Protein AF-A0A3P8M3I0-F1 (afdb_monomer_lite)

pLDDT: mean 89.2, std 13.42, range [48.5, 98.12]

Organism: Raoultella terrigena (NCBI:txid577)

Sequence (72 aa):
MATRRHHQVTLFEAEPTLGGHTATVDVATPQGTWAIDTGFIVYNDRTYPRFMGLLSELGISGQKTQMKLFGA

Foldseek 3Di:
DPPPDDDDDDDDDPDPDDDVQQDWDWDQDPVGTDTDRDGDDDDDCVPPVVVVVVCVVVVHDDDDDDDDDPPD

Stru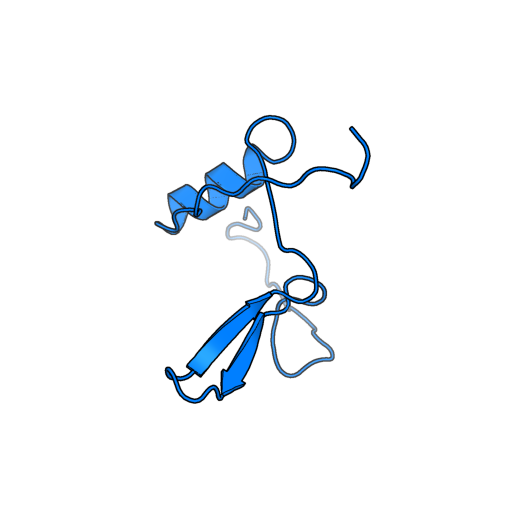cture (mmCIF, N/CA/C/O backbone):
data_AF-A0A3P8M3I0-F1
#
_entry.id   AF-A0A3P8M3I0-F1
#
loop_
_atom_site.group_PDB
_atom_site.id
_atom_site.type_symbol
_atom_site.label_atom_id
_atom_site.label_alt_id
_atom_site.label_comp_id
_atom_site.label_asym_id
_atom_site.label_entity_id
_atom_site.label_seq_id
_atom_site.pdbx_PDB_ins_code
_atom_site.Cartn_x
_atom_site.Cartn_y
_atom_site.Cartn_z
_atom_site.occupancy
_atom_site.B_iso_or_equiv
_atom_site.auth_seq_id
_atom_site.auth_comp_id
_atom_site.auth_asym_id
_atom_site.auth_atom_id
_atom_site.pdbx_PDB_model_num
ATOM 1 N N . MET A 1 1 ? 8.872 -10.343 -7.871 1.00 51.28 1 MET A N 1
ATOM 2 C CA . MET A 1 1 ? 9.285 -10.990 -6.605 1.00 51.28 1 MET A CA 1
ATOM 3 C C . MET A 1 1 ? 10.206 -12.174 -6.889 1.00 51.28 1 MET A C 1
ATOM 5 O O . MET A 1 1 ? 9.756 -13.313 -6.932 1.00 51.28 1 MET A O 1
ATOM 9 N N . ALA A 1 2 ? 11.486 -11.916 -7.158 1.00 49.75 2 ALA A N 1
ATOM 10 C CA . ALA A 1 2 ? 12.423 -12.948 -7.609 1.00 49.75 2 ALA A CA 1
ATOM 11 C C . ALA A 1 2 ? 13.689 -12.992 -6.741 1.00 49.75 2 ALA A C 1
ATOM 13 O O . ALA A 1 2 ? 14.797 -12.877 -7.240 1.00 49.75 2 ALA A O 1
ATOM 14 N N . THR A 1 3 ? 13.531 -13.203 -5.438 1.00 56.34 3 THR A N 1
ATOM 15 C CA . THR A 1 3 ? 14.579 -13.808 -4.599 1.00 56.34 3 THR A CA 1
ATOM 16 C C . THR A 1 3 ? 14.285 -15.305 -4.494 1.00 56.34 3 THR A C 1
ATOM 18 O O . THR A 1 3 ? 14.052 -15.864 -3.426 1.00 56.34 3 THR A O 1
ATOM 21 N N . ARG A 1 4 ? 14.154 -15.978 -5.644 1.00 60.81 4 ARG A N 1
ATOM 22 C CA . ARG A 1 4 ? 13.735 -17.381 -5.661 1.00 60.81 4 ARG A CA 1
ATOM 23 C C . ARG A 1 4 ? 14.916 -18.309 -5.346 1.00 60.81 4 ARG A C 1
ATOM 25 O O . ARG A 1 4 ? 15.815 -18.487 -6.156 1.00 60.81 4 ARG A O 1
ATOM 32 N N . ARG A 1 5 ? 14.769 -18.963 -4.186 1.00 61.59 5 ARG A N 1
ATOM 33 C CA . ARG A 1 5 ? 15.062 -20.378 -3.861 1.00 61.59 5 ARG A CA 1
ATOM 34 C C . ARG A 1 5 ? 16.455 -20.797 -3.371 1.00 61.59 5 ARG A C 1
ATOM 36 O O . ARG A 1 5 ? 16.559 -21.934 -2.927 1.00 61.59 5 ARG A O 1
ATOM 43 N N . HIS A 1 6 ? 17.459 -19.918 -3.332 1.00 76.00 6 HIS A N 1
ATOM 44 C CA . HIS A 1 6 ? 18.802 -20.283 -2.825 1.00 76.00 6 HIS A CA 1
ATOM 45 C C . HIS A 1 6 ? 19.340 -19.415 -1.682 1.00 76.00 6 HIS A C 1
ATOM 47 O O . HIS A 1 6 ? 20.469 -19.616 -1.242 1.00 76.00 6 HIS A O 1
ATOM 53 N N . HIS A 1 7 ? 18.548 -18.471 -1.176 1.00 85.69 7 HIS A N 1
ATOM 54 C CA . HIS A 1 7 ? 18.988 -17.558 -0.126 1.00 85.69 7 HIS A CA 1
ATOM 55 C C . HIS A 1 7 ? 18.018 -17.577 1.046 1.00 85.69 7 HIS A C 1
ATOM 57 O O . HIS A 1 7 ? 16.800 -17.586 0.854 1.00 85.69 7 HIS A O 1
ATOM 63 N N . GLN A 1 8 ? 18.570 -17.556 2.257 1.00 89.94 8 GLN A N 1
ATOM 64 C CA . GLN A 1 8 ? 17.810 -17.201 3.443 1.00 89.94 8 GLN A CA 1
ATOM 65 C C . GLN A 1 8 ? 17.579 -15.689 3.407 1.00 89.94 8 GLN A C 1
ATOM 67 O O . GLN A 1 8 ? 18.529 -14.914 3.314 1.00 89.94 8 GLN A O 1
ATOM 72 N N . VAL A 1 9 ? 16.312 -15.281 3.422 1.00 90.00 9 VAL A N 1
ATOM 73 C CA . VAL A 1 9 ? 15.912 -13.874 3.377 1.00 90.00 9 VAL A CA 1
ATOM 74 C C . VAL A 1 9 ? 15.311 -13.508 4.724 1.00 90.00 9 VAL A C 1
ATOM 76 O O . VAL A 1 9 ? 14.373 -14.163 5.172 1.00 90.00 9 VAL A O 1
ATOM 79 N N . THR A 1 10 ? 15.828 -12.443 5.331 1.00 94.25 10 THR A N 1
ATOM 80 C CA . THR A 1 10 ? 15.263 -11.831 6.536 1.00 94.25 10 THR A CA 1
ATOM 81 C C . THR A 1 10 ? 14.788 -10.429 6.182 1.00 94.25 10 THR A C 1
ATOM 83 O O . THR A 1 10 ? 15.547 -9.651 5.606 1.00 94.25 10 THR A O 1
ATOM 86 N N . LEU A 1 11 ? 13.532 -10.118 6.504 1.00 93.50 11 LEU A N 1
ATOM 87 C CA . LEU A 1 11 ? 12.949 -8.789 6.341 1.00 93.50 11 LEU A CA 1
ATOM 88 C C . LEU A 1 11 ? 12.882 -8.112 7.710 1.00 93.50 11 LEU A C 1
ATOM 90 O O . LEU A 1 11 ? 12.333 -8.686 8.647 1.00 93.50 11 LEU A O 1
ATOM 94 N N . PHE A 1 12 ? 13.433 -6.907 7.806 1.00 96.56 12 PHE A N 1
ATOM 95 C CA . PHE A 1 12 ? 13.323 -6.054 8.984 1.00 96.56 12 PHE A CA 1
ATOM 96 C C . PHE A 1 12 ? 12.401 -4.889 8.641 1.00 96.56 12 PHE A C 1
ATOM 98 O O . PHE A 1 12 ? 12.622 -4.207 7.643 1.00 96.56 12 PHE A O 1
ATOM 105 N N . GLU A 1 13 ? 11.384 -4.687 9.466 1.00 96.69 13 GLU A N 1
ATOM 106 C CA . GLU A 1 13 ? 10.445 -3.574 9.390 1.00 96.69 13 GLU A CA 1
ATOM 107 C C . GLU A 1 13 ? 10.359 -2.962 10.789 1.00 96.69 13 GLU A C 1
ATOM 109 O O . GLU A 1 13 ? 10.373 -3.692 11.785 1.00 96.69 13 GLU A O 1
ATOM 114 N N . ALA A 1 14 ? 10.364 -1.634 10.858 1.00 97.69 14 ALA A N 1
ATOM 115 C CA . ALA A 1 14 ? 10.282 -0.912 12.121 1.00 97.69 14 ALA A CA 1
ATOM 116 C C . ALA A 1 14 ? 8.841 -0.888 12.640 1.00 97.69 14 ALA A C 1
ATOM 118 O O . ALA A 1 14 ? 8.622 -0.961 13.848 1.00 97.69 14 ALA A O 1
ATOM 119 N N . GLU A 1 15 ? 7.877 -0.805 11.724 1.00 95.81 15 GLU A N 1
ATOM 120 C CA . GLU A 1 15 ? 6.460 -0.730 12.055 1.00 95.81 15 GLU A CA 1
ATOM 121 C C . GLU A 1 15 ? 5.804 -2.115 12.230 1.00 95.81 15 GLU A C 1
ATOM 123 O O . GLU A 1 15 ? 6.283 -3.125 11.708 1.00 95.81 15 GLU A O 1
ATOM 128 N N . PRO A 1 16 ? 4.652 -2.200 12.924 1.00 95.00 16 PRO A N 1
ATOM 129 C CA . PRO A 1 16 ? 3.919 -3.459 13.085 1.00 95.00 16 PRO A CA 1
ATOM 130 C C . PRO A 1 16 ? 3.362 -4.047 11.778 1.00 95.00 16 PRO A C 1
ATOM 132 O O . PRO A 1 16 ? 2.950 -5.207 11.747 1.00 95.00 16 PRO A O 1
ATOM 135 N N . THR A 1 17 ? 3.302 -3.252 10.709 1.00 93.06 17 THR A N 1
ATOM 136 C CA . THR A 1 17 ? 2.686 -3.620 9.431 1.00 93.06 17 THR A CA 1
ATOM 137 C C . THR A 1 17 ? 3.580 -3.246 8.260 1.00 93.06 17 THR A C 1
ATOM 139 O O . THR A 1 17 ? 4.162 -2.164 8.231 1.00 93.06 17 THR A O 1
ATOM 142 N N . LEU A 1 18 ? 3.620 -4.111 7.246 1.00 95.44 18 LEU A N 1
ATOM 143 C CA . LEU A 1 18 ? 4.277 -3.806 5.978 1.00 95.44 18 LEU A CA 1
ATOM 144 C C . LEU A 1 18 ? 3.528 -2.701 5.229 1.00 95.44 18 LEU A C 1
ATOM 146 O O . LEU A 1 18 ? 2.301 -2.652 5.262 1.00 95.44 18 LEU A O 1
ATOM 150 N N . GLY A 1 19 ? 4.266 -1.895 4.468 1.00 93.56 19 GLY A N 1
ATOM 151 C CA . GLY A 1 19 ? 3.678 -1.033 3.441 1.00 93.56 19 GLY A CA 1
ATOM 152 C C . GLY A 1 19 ? 4.290 0.359 3.360 1.00 93.56 19 GLY A C 1
ATOM 153 O O . GLY A 1 19 ? 4.372 0.915 2.262 1.00 93.56 19 GLY A O 1
ATOM 154 N N . GLY A 1 20 ? 4.768 0.920 4.471 1.00 94.44 20 GLY A N 1
ATOM 155 C CA . GLY A 1 20 ? 5.328 2.274 4.498 1.00 94.44 20 GLY A CA 1
ATOM 156 C C . GLY A 1 20 ? 4.367 3.293 3.874 1.00 94.44 20 GLY A C 1
ATOM 157 O O . GLY A 1 20 ? 3.281 3.529 4.385 1.00 94.44 20 GLY A O 1
ATOM 158 N N . HIS A 1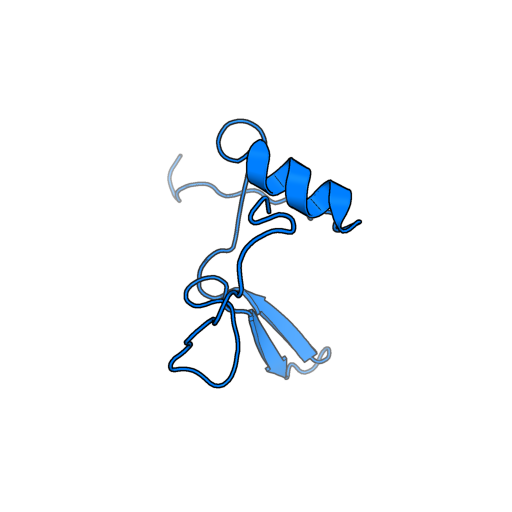 21 ? 4.737 3.876 2.730 1.00 95.88 21 HIS A N 1
ATOM 159 C CA . HIS A 1 21 ? 3.888 4.845 2.023 1.00 95.88 21 HIS A CA 1
ATOM 160 C C . HIS A 1 21 ? 2.651 4.226 1.332 1.00 95.88 21 HIS A C 1
ATOM 162 O O . HIS A 1 21 ? 1.750 4.948 0.910 1.00 95.88 21 HIS A O 1
ATOM 168 N N . THR A 1 22 ? 2.573 2.899 1.206 1.00 94.31 22 THR A N 1
ATOM 169 C CA . THR A 1 22 ? 1.314 2.204 0.884 1.00 94.31 22 THR A CA 1
ATOM 170 C C . THR A 1 22 ? 0.527 2.027 2.182 1.00 94.31 22 THR A C 1
ATOM 172 O O . THR A 1 22 ? 0.714 1.051 2.900 1.00 94.31 22 THR A O 1
ATOM 175 N N . ALA A 1 23 ? -0.273 3.040 2.520 1.00 94.06 23 ALA A N 1
ATOM 176 C CA . ALA A 1 23 ? -0.941 3.162 3.811 1.00 94.06 23 ALA A CA 1
ATOM 177 C C . ALA A 1 23 ? -2.450 3.351 3.634 1.00 94.06 23 ALA A C 1
ATOM 179 O O . ALA A 1 23 ? -2.888 4.389 3.127 1.00 94.06 23 ALA A O 1
ATOM 180 N N . THR A 1 24 ? -3.219 2.372 4.104 1.00 95.12 24 THR A N 1
ATOM 181 C CA . THR A 1 24 ? -4.685 2.384 4.123 1.00 95.12 24 THR A CA 1
ATOM 182 C C . THR A 1 24 ? -5.155 2.435 5.572 1.00 95.12 24 THR A C 1
ATOM 184 O O . THR A 1 24 ? -4.678 1.664 6.404 1.00 95.12 24 THR A O 1
ATOM 187 N N . VAL A 1 25 ? -6.075 3.344 5.887 1.00 94.56 25 VAL A N 1
ATOM 188 C CA . VAL A 1 25 ? -6.652 3.496 7.228 1.00 94.56 25 VAL A CA 1
ATOM 189 C C . VAL A 1 25 ? -8.159 3.294 7.183 1.00 94.56 25 VAL A C 1
ATOM 191 O O . VAL A 1 25 ? -8.835 3.808 6.293 1.00 94.56 25 VAL A O 1
ATOM 194 N N . ASP A 1 26 ? -8.690 2.569 8.161 1.00 96.88 26 ASP A N 1
ATOM 195 C CA . ASP A 1 26 ? -10.130 2.391 8.316 1.00 96.88 26 ASP A CA 1
ATOM 196 C C . ASP A 1 26 ? -10.741 3.598 9.032 1.00 96.88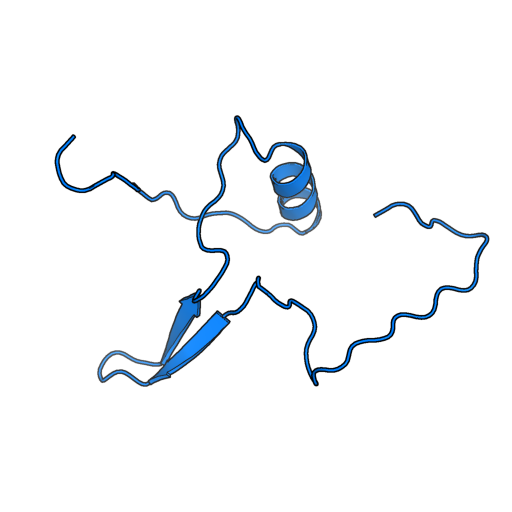 26 ASP A C 1
ATOM 198 O O . ASP A 1 26 ? -10.365 3.945 10.154 1.00 96.88 26 ASP A O 1
ATOM 202 N N . VAL A 1 27 ? -11.716 4.236 8.388 1.00 97.56 27 VAL A N 1
ATOM 203 C CA . VAL A 1 27 ? -12.430 5.405 8.908 1.00 97.56 27 VAL A CA 1
ATOM 204 C C . VAL A 1 27 ? -13.895 5.050 9.122 1.00 97.56 27 VAL A C 1
ATOM 206 O O . VAL A 1 27 ? -14.607 4.690 8.184 1.00 97.56 27 VAL A O 1
ATOM 209 N N . ALA A 1 28 ? -14.368 5.173 10.362 1.00 98.06 28 ALA A N 1
ATOM 210 C CA . ALA A 1 28 ? -15.777 4.986 10.687 1.00 98.06 28 ALA A CA 1
ATOM 211 C C . ALA A 1 28 ? -16.611 6.192 10.217 1.00 98.06 28 ALA A C 1
ATOM 213 O O . ALA A 1 28 ? -16.332 7.335 10.581 1.00 98.06 28 ALA A O 1
ATOM 214 N N . THR A 1 29 ? -17.662 5.933 9.438 1.00 97.06 29 THR A N 1
ATOM 215 C CA . THR A 1 29 ? -18.627 6.935 8.955 1.00 97.06 29 THR A CA 1
ATOM 216 C C . THR A 1 29 ? -20.059 6.499 9.294 1.00 97.06 29 THR A C 1
ATOM 218 O O . THR A 1 29 ? -20.289 5.313 9.547 1.00 97.06 29 THR A O 1
ATOM 221 N N . PRO A 1 30 ? -21.064 7.396 9.244 1.00 97.75 30 PRO A N 1
ATOM 222 C CA . PRO A 1 30 ? -22.466 6.999 9.402 1.00 97.75 30 PRO A CA 1
ATOM 223 C C . PRO A 1 30 ? -22.952 5.979 8.356 1.00 97.75 30 PRO A C 1
ATOM 225 O O . PRO A 1 30 ? -23.956 5.310 8.578 1.00 97.75 30 PRO A O 1
ATOM 228 N N . GLN A 1 31 ? -22.256 5.854 7.221 1.00 96.62 31 GLN A N 1
ATOM 229 C CA . GLN A 1 31 ? -22.565 4.908 6.145 1.00 96.62 31 GLN A CA 1
ATOM 230 C C . GLN A 1 31 ? -21.794 3.580 6.268 1.00 96.62 31 GLN A C 1
ATOM 232 O O . GLN A 1 31 ? -21.978 2.697 5.433 1.00 96.62 31 GLN A O 1
ATOM 237 N N . GLY A 1 32 ? -20.936 3.430 7.283 1.00 97.06 32 GLY A N 1
ATOM 238 C CA . GLY A 1 32 ? -20.087 2.255 7.504 1.00 97.06 32 GLY A CA 1
ATOM 239 C C . GLY A 1 32 ? -18.599 2.600 7.608 1.00 97.06 32 GLY A C 1
ATOM 240 O O . GLY A 1 32 ? -18.217 3.771 7.635 1.00 97.06 32 GLY A O 1
ATOM 241 N N . THR A 1 33 ? -17.748 1.578 7.665 1.00 98.12 33 THR A N 1
ATOM 242 C CA . THR A 1 33 ? -16.286 1.741 7.685 1.00 98.12 33 THR A CA 1
ATOM 243 C C . THR A 1 33 ? -15.741 1.836 6.266 1.00 98.12 33 THR A C 1
ATOM 245 O O . THR A 1 33 ? -16.081 1.016 5.414 1.00 98.12 33 THR A O 1
ATOM 248 N N . TRP A 1 34 ? -14.912 2.844 6.014 1.00 97.38 34 TRP A N 1
ATOM 249 C CA . TRP A 1 34 ? -14.292 3.099 4.718 1.00 97.38 34 TRP A CA 1
ATOM 250 C C . TRP A 1 34 ? -12.787 2.892 4.827 1.00 97.38 34 TRP A C 1
ATOM 252 O O . TRP A 1 34 ? -12.160 3.450 5.722 1.00 97.38 34 TRP A O 1
ATOM 262 N N . ALA A 1 35 ? -12.215 2.143 3.889 1.00 95.81 35 ALA A N 1
ATOM 263 C CA . ALA A 1 35 ? -10.772 2.002 3.752 1.00 95.81 35 ALA A CA 1
ATOM 264 C C . ALA A 1 35 ? -10.232 3.179 2.923 1.00 95.81 35 ALA A C 1
ATOM 266 O O . ALA A 1 35 ? -10.598 3.335 1.756 1.00 95.81 35 ALA A O 1
ATOM 267 N N . ILE A 1 36 ? -9.410 4.034 3.532 1.00 94.88 36 ILE A N 1
ATOM 268 C CA . ILE A 1 36 ? -8.900 5.269 2.925 1.00 94.88 36 ILE A CA 1
ATOM 269 C C . ILE A 1 36 ? -7.390 5.176 2.729 1.00 94.88 36 ILE A C 1
ATOM 271 O O . ILE A 1 36 ? -6.637 5.072 3.696 1.00 94.88 36 ILE A O 1
ATOM 275 N N . ASP A 1 37 ? -6.939 5.288 1.482 1.00 94.88 37 ASP A N 1
ATOM 276 C CA . ASP A 1 37 ? -5.514 5.361 1.163 1.00 94.88 37 ASP A CA 1
ATOM 277 C C . ASP A 1 37 ? -4.976 6.779 1.421 1.00 94.88 37 ASP A C 1
ATOM 279 O O . ASP A 1 37 ? -5.507 7.765 0.909 1.00 94.88 37 ASP A O 1
ATOM 283 N N . THR A 1 38 ? -3.913 6.892 2.220 1.00 94.19 38 THR A N 1
ATOM 284 C CA . THR A 1 38 ? -3.351 8.183 2.683 1.00 94.19 38 THR A CA 1
ATOM 285 C C . THR A 1 38 ? -1.965 8.502 2.121 1.00 94.19 38 THR A C 1
ATOM 287 O O . THR A 1 38 ? -1.490 9.628 2.265 1.00 94.19 38 THR A O 1
ATOM 290 N N . GLY A 1 39 ? -1.318 7.538 1.462 1.00 93.12 39 GLY A N 1
ATOM 291 C CA . GLY A 1 39 ? -0.025 7.725 0.800 1.00 93.12 39 GLY A CA 1
ATOM 292 C C . GLY A 1 39 ? -0.112 7.461 -0.701 1.00 93.12 39 GLY A C 1
ATOM 293 O O . GLY A 1 39 ? -0.437 8.347 -1.490 1.00 93.12 39 GLY A O 1
ATOM 294 N N . PHE A 1 40 ? 0.169 6.229 -1.116 1.00 94.00 40 PHE A N 1
ATOM 295 C CA . PHE A 1 40 ? 0.067 5.820 -2.515 1.00 94.00 40 PHE A CA 1
ATOM 296 C C . PHE A 1 40 ? -1.379 5.479 -2.903 1.00 94.00 40 PHE A C 1
ATOM 298 O O . PHE A 1 40 ? -1.880 4.421 -2.537 1.00 94.00 40 PHE A O 1
ATOM 305 N N . ILE A 1 41 ? -2.026 6.360 -3.672 1.00 94.00 41 ILE A N 1
ATOM 306 C CA . ILE A 1 41 ? -3.471 6.265 -3.964 1.00 94.00 41 ILE A CA 1
ATOM 307 C C . ILE A 1 41 ? -3.817 5.947 -5.428 1.00 94.00 41 ILE A C 1
ATOM 309 O O . ILE A 1 41 ? -4.954 5.602 -5.738 1.00 94.00 41 ILE A O 1
ATOM 313 N N . VAL A 1 42 ? -2.879 6.109 -6.370 1.00 93.69 42 VAL A N 1
ATOM 314 C CA . VAL A 1 42 ? -3.176 5.963 -7.805 1.00 93.69 42 VAL A CA 1
ATOM 315 C C . VAL A 1 42 ? -1.991 5.425 -8.598 1.00 93.69 42 VAL A C 1
ATOM 317 O O . VAL A 1 42 ? -0.838 5.791 -8.377 1.00 93.69 42 VAL A O 1
ATOM 320 N N . TYR A 1 43 ? -2.296 4.588 -9.586 1.00 94.38 43 TYR A N 1
ATOM 321 C CA . TYR A 1 43 ? -1.355 4.075 -10.577 1.00 94.38 43 TYR A CA 1
ATOM 322 C C . TYR A 1 43 ? -1.982 4.109 -11.980 1.00 94.38 43 TYR A C 1
ATOM 324 O O . TYR A 1 43 ? -3.183 4.322 -12.137 1.00 94.38 43 TYR A O 1
ATOM 332 N N . ASN A 1 44 ? -1.163 3.923 -13.017 1.00 94.00 44 ASN A N 1
ATOM 333 C CA . ASN A 1 44 ? -1.598 3.849 -14.413 1.00 94.00 44 ASN A CA 1
ATOM 334 C C . ASN A 1 44 ? -0.717 2.878 -15.215 1.00 94.00 44 ASN A C 1
ATOM 336 O O . ASN A 1 44 ? 0.403 2.559 -14.813 1.00 94.00 44 ASN A O 1
ATOM 340 N N . ASP A 1 45 ? -1.229 2.445 -16.360 1.00 92.62 45 ASP A N 1
ATOM 341 C CA . ASP A 1 45 ? -0.588 1.499 -17.278 1.00 92.62 45 ASP A CA 1
ATOM 342 C C . ASP A 1 45 ? 0.722 2.011 -17.883 1.00 92.62 45 ASP A C 1
ATOM 344 O O . ASP A 1 45 ? 1.679 1.248 -18.023 1.00 92.62 45 ASP A O 1
ATOM 348 N N . ARG A 1 46 ? 0.807 3.311 -18.174 1.00 94.06 46 ARG A N 1
ATOM 349 C CA . ARG A 1 46 ? 1.992 3.931 -18.771 1.00 94.06 46 ARG A CA 1
ATOM 350 C C . ARG A 1 46 ? 3.196 3.908 -17.834 1.00 94.06 46 ARG A C 1
ATOM 352 O O . ARG A 1 46 ? 4.305 3.635 -18.284 1.00 94.06 46 ARG A O 1
ATOM 359 N N . THR A 1 47 ? 3.012 4.232 -16.555 1.00 96.00 47 THR A N 1
ATOM 360 C CA . THR A 1 47 ? 4.129 4.417 -15.611 1.00 96.00 47 THR A CA 1
ATOM 361 C C . THR A 1 47 ? 4.313 3.254 -14.641 1.00 96.00 47 THR A C 1
ATOM 363 O O . THR A 1 47 ? 5.400 3.112 -14.085 1.00 96.00 47 THR A O 1
ATOM 366 N N . TYR A 1 48 ? 3.307 2.391 -14.457 1.00 96.50 48 TYR A N 1
ATOM 367 C CA . TYR A 1 48 ? 3.343 1.285 -13.489 1.00 96.50 48 TYR A CA 1
ATOM 368 C C . TYR A 1 48 ? 3.096 -0.119 -14.087 1.00 96.50 48 TYR A C 1
ATOM 370 O O . TYR A 1 48 ? 2.461 -0.949 -13.431 1.00 96.50 48 TYR A O 1
ATOM 378 N N . PRO A 1 49 ? 3.641 -0.474 -15.269 1.00 95.94 49 PRO A N 1
ATOM 379 C CA . PRO A 1 49 ? 3.333 -1.757 -15.911 1.00 95.94 49 PRO A CA 1
ATOM 380 C C . PRO A 1 49 ? 3.743 -2.972 -15.060 1.00 95.94 49 PRO A C 1
ATOM 382 O O . PRO A 1 49 ? 3.017 -3.959 -14.984 1.00 95.94 49 PRO A O 1
ATOM 385 N N . ARG A 1 50 ? 4.879 -2.895 -14.348 1.00 97.12 50 ARG A N 1
ATOM 386 C CA . ARG A 1 50 ? 5.341 -3.984 -13.462 1.00 97.12 50 ARG A CA 1
ATOM 387 C C . ARG A 1 50 ? 4.471 -4.153 -12.219 1.00 97.12 50 ARG A C 1
ATOM 389 O O . ARG A 1 50 ? 4.274 -5.273 -11.763 1.00 97.12 50 ARG A O 1
ATOM 396 N N . PHE A 1 51 ? 3.975 -3.048 -11.669 1.00 95.88 51 PHE A N 1
ATOM 397 C CA . PHE A 1 51 ? 3.089 -3.090 -10.510 1.00 95.88 51 PHE A CA 1
ATOM 398 C C . PHE A 1 51 ? 1.736 -3.689 -10.897 1.00 95.88 51 PHE A C 1
ATOM 400 O O . PHE A 1 51 ? 1.257 -4.583 -10.212 1.00 95.88 51 PHE A O 1
ATOM 407 N N . MET A 1 52 ? 1.182 -3.301 -12.050 1.00 95.81 52 MET A N 1
ATOM 408 C CA . MET A 1 52 ? -0.035 -3.918 -12.587 1.00 95.81 52 MET A CA 1
ATOM 409 C C . MET A 1 52 ? 0.134 -5.416 -12.859 1.00 95.81 52 MET A C 1
ATOM 411 O O . MET A 1 52 ? -0.781 -6.184 -12.577 1.00 95.81 52 MET A O 1
ATOM 415 N N . GLY A 1 53 ? 1.307 -5.844 -13.339 1.00 96.31 53 GLY A N 1
ATOM 416 C CA . GLY A 1 53 ? 1.641 -7.266 -13.459 1.00 96.31 53 GLY A CA 1
ATOM 417 C C . GLY A 1 53 ? 1.575 -8.000 -12.116 1.00 96.31 53 GLY A C 1
ATOM 418 O O . GLY A 1 53 ? 0.909 -9.025 -12.015 1.00 96.31 53 GLY A O 1
ATOM 419 N N . LEU A 1 54 ? 2.177 -7.434 -11.062 1.00 96.19 54 LEU A N 1
ATOM 420 C CA . LEU A 1 54 ? 2.101 -7.994 -9.708 1.00 96.19 54 LEU A CA 1
ATOM 421 C C . LEU A 1 54 ? 0.655 -8.061 -9.191 1.00 96.19 54 LEU A C 1
ATOM 423 O O . LEU A 1 54 ? 0.252 -9.089 -8.657 1.00 96.19 54 LEU A O 1
ATOM 427 N N . LEU A 1 55 ? -0.133 -6.995 -9.358 1.00 96.38 55 LEU A N 1
ATOM 428 C CA . LEU A 1 55 ? -1.539 -6.992 -8.942 1.00 96.38 55 LEU A CA 1
ATOM 429 C C . LEU A 1 55 ? -2.348 -8.057 -9.690 1.00 96.38 55 LEU A C 1
ATOM 431 O O . LEU A 1 55 ? -3.126 -8.775 -9.070 1.00 96.38 55 LEU A O 1
ATOM 435 N N . SER A 1 56 ? -2.110 -8.217 -10.995 1.00 96.31 56 SER A N 1
ATOM 436 C CA . SER A 1 56 ? -2.742 -9.263 -11.801 1.00 96.31 56 SER A CA 1
ATOM 437 C C . SER A 1 56 ? -2.374 -10.667 -11.323 1.00 96.31 56 SER A C 1
ATOM 439 O O . SER A 1 56 ? -3.251 -11.523 -11.261 1.00 96.31 56 SER A O 1
ATOM 441 N N . GLU A 1 57 ? -1.107 -10.921 -10.982 1.00 97.44 57 GLU A N 1
ATOM 442 C CA . GLU A 1 57 ? -0.676 -12.212 -10.420 1.00 97.44 57 GLU A CA 1
ATOM 443 C C . GLU A 1 57 ? -1.360 -12.512 -9.077 1.00 97.44 57 GLU A C 1
ATOM 445 O O . GLU A 1 57 ? -1.633 -13.670 -8.768 1.00 97.44 57 GLU A O 1
ATOM 450 N N . LEU A 1 58 ? -1.664 -11.471 -8.297 1.00 97.00 58 LEU A N 1
ATOM 451 C CA . LEU A 1 58 ? -2.371 -11.568 -7.018 1.00 97.00 58 LEU A CA 1
ATOM 452 C C . LEU A 1 58 ? -3.905 -11.559 -7.160 1.00 97.00 58 LEU A C 1
ATOM 454 O O . LEU A 1 58 ? -4.601 -11.688 -6.157 1.00 97.00 58 LEU A O 1
ATOM 458 N N . GLY A 1 59 ? -4.445 -11.402 -8.374 1.00 97.38 59 GLY A N 1
ATOM 459 C CA . GLY A 1 59 ? -5.890 -11.313 -8.616 1.00 97.38 59 GLY A CA 1
ATOM 460 C C . GLY A 1 59 ? -6.538 -10.011 -8.127 1.00 97.38 59 GLY A C 1
ATOM 461 O O . GLY A 1 59 ? -7.743 -9.980 -7.890 1.00 97.38 59 GLY A O 1
ATOM 462 N N . ILE A 1 60 ? -5.760 -8.937 -7.966 1.00 95.94 60 ILE A N 1
ATOM 463 C CA . ILE A 1 60 ? -6.227 -7.636 -7.474 1.00 95.94 60 ILE A CA 1
ATOM 464 C C . ILE A 1 60 ? -6.541 -6.718 -8.659 1.00 95.94 60 ILE A C 1
ATOM 466 O O . ILE A 1 60 ? -5.688 -6.453 -9.507 1.00 95.94 60 ILE A O 1
ATOM 470 N N . SER A 1 61 ? -7.762 -6.182 -8.694 1.00 92.31 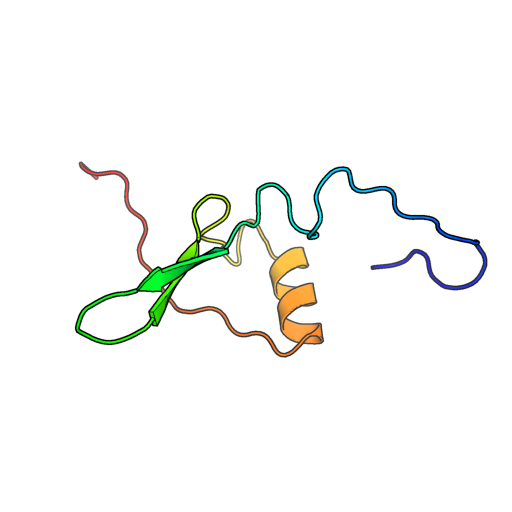61 SER A N 1
ATOM 471 C CA . SER A 1 61 ? -8.204 -5.211 -9.699 1.00 92.31 61 SER A CA 1
ATOM 472 C C . SER A 1 61 ? -8.216 -3.785 -9.155 1.00 92.31 61 SER A C 1
ATOM 474 O O . SER A 1 61 ? -8.647 -3.552 -8.029 1.00 92.31 61 SER A O 1
ATOM 476 N N . GLY A 1 62 ? -7.815 -2.815 -9.979 1.00 91.50 62 GLY A N 1
ATOM 477 C CA . GLY A 1 62 ? -7.971 -1.394 -9.667 1.00 91.50 62 GLY A CA 1
ATOM 478 C C . GLY A 1 62 ? -9.369 -0.854 -9.956 1.00 91.50 62 GLY A C 1
ATOM 479 O O . GLY A 1 62 ? -10.080 -1.351 -10.831 1.00 91.50 62 GLY A O 1
ATOM 480 N N . GLN A 1 63 ? -9.721 0.233 -9.274 1.00 92.38 63 GLN A N 1
ATOM 481 C CA . GLN A 1 63 ? -10.895 1.043 -9.579 1.00 92.38 63 GLN A CA 1
ATOM 482 C C . GLN A 1 63 ? -10.496 2.228 -10.466 1.00 92.38 63 GLN A C 1
ATOM 484 O O . GLN A 1 63 ? -9.541 2.947 -10.172 1.00 92.38 63 GLN A O 1
ATOM 489 N N . LYS A 1 64 ? -11.235 2.456 -11.560 1.00 93.12 64 LYS A N 1
ATOM 490 C CA . LYS A 1 64 ? -11.006 3.628 -12.416 1.00 93.12 64 LYS A CA 1
ATOM 491 C C . LYS A 1 64 ? -11.303 4.908 -11.635 1.00 93.12 64 LYS A C 1
ATOM 493 O O . LYS A 1 64 ? -1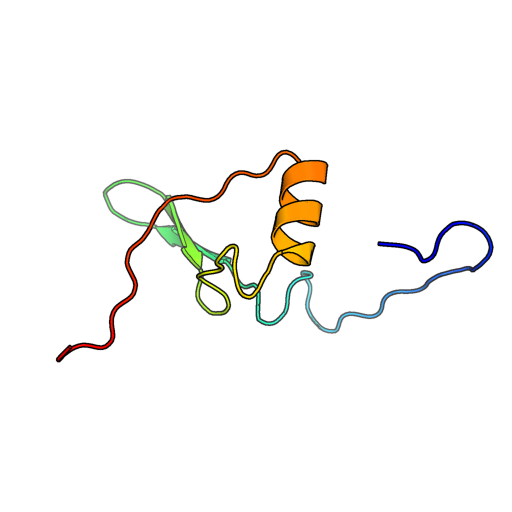2.377 5.046 -11.057 1.00 93.12 64 LYS A O 1
ATOM 498 N N . THR A 1 65 ? -10.373 5.853 -11.682 1.00 90.88 65 THR A N 1
ATOM 499 C CA . THR A 1 65 ? -10.512 7.181 -11.080 1.00 90.88 65 THR A CA 1
ATOM 500 C C . THR A 1 65 ? -9.949 8.245 -12.017 1.00 90.88 65 THR A C 1
ATOM 502 O O . THR A 1 65 ? -9.194 7.939 -12.943 1.00 90.88 65 THR A O 1
ATOM 505 N N . GLN A 1 66 ? -10.334 9.496 -11.793 1.00 87.50 66 GLN A N 1
ATOM 506 C CA . GLN A 1 66 ? -9.761 10.648 -12.473 1.00 87.50 66 GLN A CA 1
ATOM 507 C C . GLN A 1 66 ? -8.994 11.474 -11.453 1.00 87.50 66 GLN A C 1
ATOM 509 O O . GLN A 1 66 ? -9.558 11.919 -10.458 1.00 87.50 66 GLN A O 1
ATOM 514 N N . MET A 1 67 ? -7.717 11.712 -11.731 1.00 79.44 67 MET A N 1
ATOM 515 C CA . MET A 1 67 ? -6.918 12.664 -10.978 1.00 79.44 67 MET A CA 1
ATOM 516 C C . MET A 1 67 ? -6.477 13.763 -11.932 1.00 79.44 67 MET A C 1
ATOM 518 O O . MET A 1 67 ? -5.748 13.513 -12.893 1.00 79.44 67 MET A O 1
ATOM 522 N N . LYS A 1 68 ? -6.966 14.974 -11.685 1.00 74.62 68 LYS A N 1
ATOM 523 C CA . LYS A 1 68 ? -6.554 16.184 -12.389 1.00 74.62 68 LYS A CA 1
ATOM 524 C C . LYS A 1 68 ? -5.925 17.140 -11.389 1.00 74.62 68 LYS A C 1
ATOM 526 O O . LYS A 1 68 ? -6.331 17.175 -10.230 1.00 74.62 68 LYS A O 1
ATOM 531 N N . LEU A 1 69 ? -4.963 17.936 -11.845 1.00 61.19 69 LEU A N 1
ATOM 532 C CA . LEU A 1 69 ? -4.630 19.159 -11.125 1.00 61.19 69 LEU A CA 1
ATOM 533 C C . LEU A 1 69 ? -5.843 20.093 -11.215 1.00 61.19 69 LEU A C 1
ATOM 535 O O . LEU A 1 69 ? -6.407 20.265 -12.296 1.00 61.19 69 LEU A O 1
ATOM 539 N N . PHE A 1 70 ? -6.246 20.697 -10.099 1.00 54.28 70 PHE A N 1
ATOM 540 C CA . PHE A 1 70 ? -7.234 21.771 -10.137 1.00 54.28 70 PH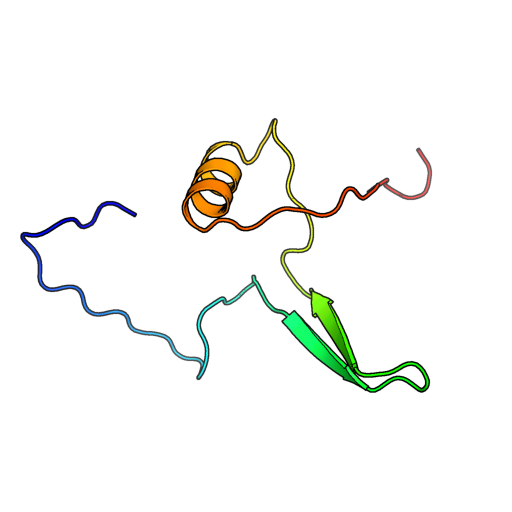E A CA 1
ATOM 541 C C . PHE A 1 70 ? -6.705 22.908 -11.029 1.00 54.28 70 PHE A C 1
ATOM 543 O O . PHE A 1 70 ? -5.633 23.446 -10.762 1.00 54.28 70 PHE A O 1
ATOM 550 N N . GLY A 1 71 ? -7.450 23.251 -12.087 1.00 58.88 71 GLY A N 1
ATOM 551 C CA . GLY A 1 71 ? -7.124 24.350 -13.008 1.00 58.88 71 GLY A CA 1
ATOM 552 C C . GLY A 1 71 ? -6.674 23.957 -14.423 1.00 58.88 71 GLY A C 1
ATOM 553 O O . GLY A 1 71 ? -6.307 24.856 -15.176 1.00 58.88 71 GLY A O 1
ATOM 554 N N . ALA A 1 72 ? -6.714 22.669 -14.796 1.00 48.50 72 ALA A N 1
ATOM 555 C CA . ALA A 1 72 ? -6.464 22.190 -16.166 1.00 48.50 72 ALA A CA 1
ATOM 556 C C . ALA A 1 72 ? -7.634 21.377 -16.752 1.00 48.50 72 ALA A C 1
ATOM 558 O O . ALA A 1 72 ? -8.211 20.516 -16.041 1.00 48.50 72 ALA A O 1
#

InterPro domains:
  IPR036188 FAD/NAD(P)-binding domain superfamily [G3DSA:3.50.50.60] (1-70)
  IPR036188 FAD/NAD(P)-binding domain superfamily [SSF51905] (3-61)

Secondary structure (DSSP, 8-state):
----SSS------SSSSS-TTS-EEEEEETTEEEEEESS-----TTT-HHHHHHHHHTTPPPPP-----TT-

Radius of gyration: 16.5 Å; chains: 1; bounding box: 42×45×32 Å